Protein AF-A0A5C9BG58-F1 (afdb_monomer)

Mean predicted aligned error: 6.6 Å

Radius of gyration: 13.09 Å; Cα contacts (8 Å, |Δi|>4): 116; chains: 1; bounding box: 41×21×32 Å

Solvent-accessible surface area (backbone atoms only — not comparable to full-atom values): 4425 Å² total; per-residue (Å²): 125,46,80,43,78,56,95,92,38,82,38,43,32,39,80,40,76,65,87,67,49,97,85,46,50,75,34,78,36,59,50,98,85,69,46,77,53,20,33,28,61,51,55,55,60,64,93,81,39,73,74,46,18,35,20,45,24,44,68,42,50,61,76,68,50,62,96,81,71,76,86,129

Nearest PDB structures (foldseek):
  2r3u-assembly1_A  TM=7.763E-01  e=3.799E-03  Escherichia coli
  2z9i-assembly1_C  TM=7.638E-01  e=2.550E-02  Mycobacterium tuberculosis
  1y8t-assembly1_C  TM=7.740E-01  e=2.907E-02  Mycobacterium tuberculosis H37Rv
  5ilb-assembly1_A  TM=8.563E-01  e=9.477E-02  Arabidopsis thalia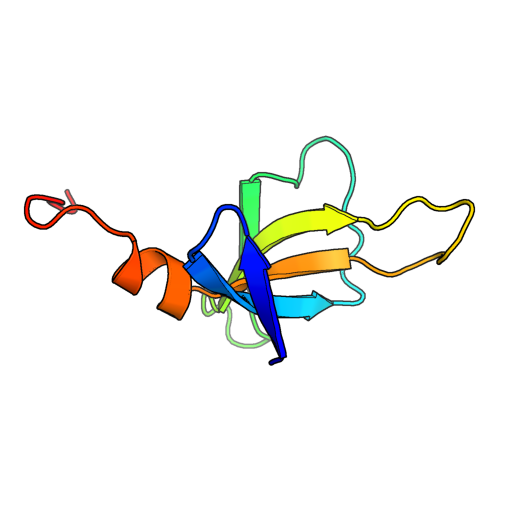na
  2z9i-assembly1_A  TM=7.456E-01  e=7.783E-02  Mycobacterium tuberculosis

Foldseek 3Di:
DDFDDDPNDTFDKDWDLPDDDPPQAQPFDADPV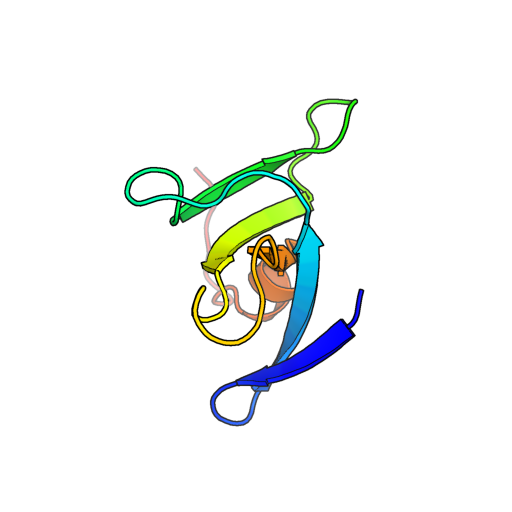RDGFFGWHDADDCVVDNRTTMTTGPVRVVVVDDPPDDDD

Sequence (72 aa):
MRLNDFNGRAMKIIQTSAAINSGNSGGGLYDKAGRLIGINTWTKDKRFAEGLSFAITFTTLLELAPADLELK

Secondary structure (DSSP, 8-state):
-EEEEETTEEEEEEEE-SPP-TTTTTSEEE-TT--EEEEEEEEPPTTT-TT-EEEEEHHHHHHHS-TT----

Structure (mmCIF, N/CA/C/O backbone):
data_AF-A0A5C9BG58-F1
#
_entry.id   AF-A0A5C9BG58-F1
#
loop_
_atom_site.group_PDB
_atom_site.id
_atom_site.type_symbol
_atom_site.label_atom_id
_atom_site.label_alt_id
_atom_site.label_comp_id
_atom_site.label_asym_id
_atom_site.label_entity_id
_atom_site.label_seq_id
_atom_site.pdbx_PDB_ins_code
_atom_site.Cartn_x
_atom_site.Cartn_y
_atom_site.Cartn_z
_atom_site.occupancy
_atom_site.B_iso_or_equiv
_atom_site.auth_seq_id
_atom_site.auth_comp_id
_atom_site.auth_asym_id
_atom_site.auth_atom_id
_atom_site.pdbx_PDB_model_num
ATOM 1 N N . MET A 1 1 ? 1.843 -12.055 2.446 1.00 61.38 1 MET A N 1
ATOM 2 C CA . MET A 1 1 ? 1.315 -10.928 3.245 1.00 61.38 1 MET A CA 1
ATOM 3 C C . MET A 1 1 ? 1.891 -11.050 4.641 1.00 61.38 1 MET A C 1
ATOM 5 O O . MET A 1 1 ? 1.884 -12.157 5.169 1.00 61.38 1 MET A O 1
ATOM 9 N N . ARG A 1 2 ? 2.472 -9.979 5.187 1.00 71.38 2 ARG A N 1
ATOM 10 C CA . ARG A 1 2 ? 3.137 -10.002 6.501 1.00 71.38 2 ARG A CA 1
ATOM 11 C C . ARG A 1 2 ? 2.456 -9.004 7.438 1.00 71.38 2 ARG A C 1
ATOM 13 O O . ARG A 1 2 ? 2.055 -7.938 6.978 1.00 71.38 2 ARG A O 1
ATOM 20 N N . LEU A 1 3 ? 2.316 -9.371 8.711 1.00 68.00 3 LEU A N 1
ATOM 21 C CA . LEU A 1 3 ? 1.868 -8.477 9.778 1.00 68.00 3 LEU A CA 1
ATOM 22 C C . LEU A 1 3 ? 3.074 -7.731 10.345 1.00 68.00 3 LEU A C 1
ATOM 24 O O . LEU A 1 3 ? 4.042 -8.369 10.762 1.00 68.00 3 LEU A O 1
ATOM 28 N N . ASN A 1 4 ? 2.999 -6.405 10.369 1.00 69.00 4 ASN A N 1
ATOM 29 C CA . ASN A 1 4 ? 3.999 -5.537 10.975 1.00 69.00 4 ASN A CA 1
ATOM 30 C C . ASN A 1 4 ? 3.309 -4.564 11.936 1.00 69.00 4 ASN A C 1
ATOM 32 O O . ASN A 1 4 ? 2.265 -4.010 11.601 1.00 69.00 4 ASN A O 1
ATOM 36 N N . ASP A 1 5 ? 3.903 -4.335 13.102 1.00 71.00 5 ASP A N 1
ATOM 37 C CA . ASP A 1 5 ? 3.438 -3.308 14.033 1.00 71.00 5 ASP A CA 1
ATOM 38 C C . ASP A 1 5 ? 3.935 -1.931 13.575 1.00 71.00 5 ASP A C 1
ATOM 40 O O . ASP A 1 5 ? 5.136 -1.723 13.380 1.00 71.00 5 ASP A O 1
ATOM 44 N N . PHE A 1 6 ? 3.003 -1.009 13.361 1.00 66.44 6 PHE A N 1
ATOM 45 C CA . PHE A 1 6 ? 3.274 0.391 13.071 1.00 66.44 6 PHE A CA 1
ATOM 46 C C . PHE A 1 6 ? 2.454 1.253 14.031 1.00 66.44 6 PHE A C 1
ATOM 48 O O . PHE A 1 6 ? 1.227 1.285 13.949 1.00 66.44 6 PHE A O 1
ATOM 55 N N . ASN A 1 7 ? 3.132 1.970 14.933 1.00 63.75 7 ASN A N 1
ATOM 56 C CA . ASN A 1 7 ? 2.509 2.822 15.955 1.00 63.75 7 ASN A CA 1
ATOM 57 C C . ASN A 1 7 ? 1.443 2.103 16.814 1.00 63.75 7 ASN A C 1
ATOM 59 O O . ASN A 1 7 ? 0.405 2.685 17.127 1.00 63.75 7 ASN A O 1
ATOM 63 N N . GLY A 1 8 ? 1.679 0.841 17.195 1.00 70.81 8 GLY A N 1
ATOM 64 C CA . GLY A 1 8 ? 0.771 0.067 18.051 1.00 70.81 8 GLY A CA 1
ATOM 65 C C . GLY A 1 8 ? -0.422 -0.535 17.306 1.00 70.81 8 GLY A C 1
ATOM 66 O O . GLY A 1 8 ? -1.378 -0.991 17.935 1.00 70.81 8 GLY A O 1
ATOM 67 N N . ARG A 1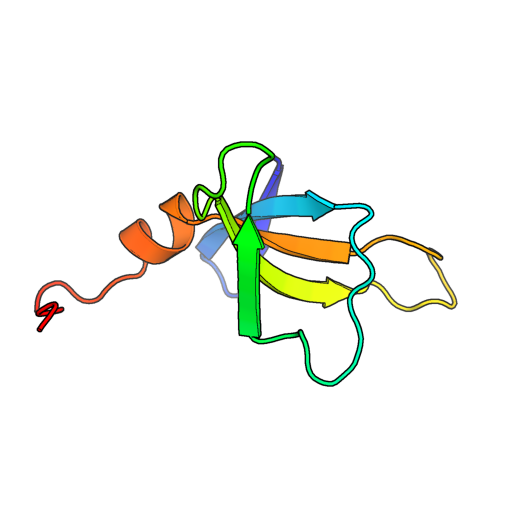 9 ? -0.397 -0.528 15.968 1.00 72.44 9 ARG A N 1
ATOM 68 C CA . ARG A 1 9 ? -1.400 -1.170 15.115 1.00 72.44 9 ARG A CA 1
ATOM 69 C C . ARG A 1 9 ? -0.732 -2.208 14.228 1.00 72.44 9 ARG A C 1
ATOM 71 O O . ARG A 1 9 ? 0.193 -1.909 13.474 1.00 72.44 9 ARG A O 1
ATOM 78 N N . ALA A 1 10 ? -1.253 -3.430 14.277 1.00 80.00 10 ALA A N 1
ATOM 79 C CA . ALA A 1 10 ? -0.858 -4.484 13.358 1.00 80.00 10 ALA A CA 1
ATOM 80 C C . ALA A 1 10 ? -1.370 -4.149 11.949 1.00 80.00 10 ALA A C 1
ATOM 82 O O . ALA A 1 10 ? -2.561 -4.249 11.665 1.00 80.00 10 ALA A O 1
ATOM 83 N N . MET A 1 11 ? -0.462 -3.759 11.061 1.00 84.06 11 MET A N 1
ATOM 84 C CA . MET A 1 11 ? -0.752 -3.504 9.657 1.00 84.06 11 MET A CA 1
ATOM 85 C C . MET A 1 11 ? -0.3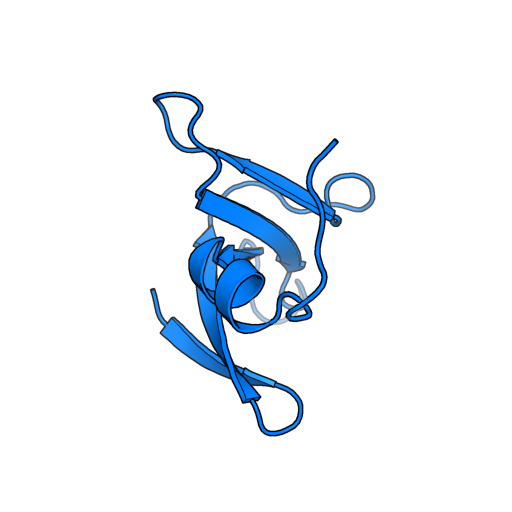33 -4.694 8.805 1.00 84.06 11 MET A C 1
ATOM 87 O O . MET A 1 11 ? 0.750 -5.265 8.972 1.00 84.06 11 MET A O 1
ATOM 91 N N . LYS A 1 12 ? -1.175 -5.051 7.837 1.00 89.56 12 LYS A N 1
ATOM 92 C CA . LYS A 1 12 ? -0.834 -6.040 6.822 1.00 89.56 12 LYS A CA 1
ATOM 93 C C . LYS A 1 12 ? -0.200 -5.326 5.634 1.00 89.56 12 LYS A C 1
ATOM 95 O O . LYS A 1 12 ? -0.793 -4.410 5.058 1.00 89.56 12 LYS A O 1
ATOM 100 N N . ILE A 1 13 ? 0.983 -5.789 5.241 1.00 89.06 13 ILE A N 1
ATOM 101 C CA . ILE A 1 13 ? 1.747 -5.223 4.126 1.00 89.06 13 ILE A CA 1
ATOM 102 C C . ILE A 1 13 ? 2.031 -6.254 3.029 1.00 89.06 13 ILE A C 1
ATOM 104 O O . ILE A 1 13 ? 2.116 -7.470 3.268 1.00 89.06 13 ILE A O 1
ATOM 108 N N . ILE A 1 14 ? 2.204 -5.738 1.815 1.00 89.94 14 ILE A N 1
ATOM 109 C CA . ILE A 1 14 ? 2.659 -6.457 0.628 1.00 89.94 14 ILE A CA 1
ATOM 110 C C . ILE A 1 14 ? 4.084 -6.008 0.347 1.00 89.94 14 ILE A C 1
ATOM 112 O O . ILE A 1 14 ? 4.341 -4.820 0.182 1.00 89.94 14 ILE A O 1
ATOM 116 N N . GLN A 1 15 ? 5.003 -6.963 0.273 1.00 89.00 15 GLN A N 1
ATOM 117 C CA . GLN A 1 15 ? 6.306 -6.729 -0.329 1.00 89.00 15 GLN A CA 1
ATOM 118 C C . GLN A 1 15 ? 6.162 -6.912 -1.838 1.00 89.00 15 GLN A C 1
ATOM 120 O O . GLN A 1 15 ? 5.605 -7.915 -2.287 1.00 89.00 15 GLN A O 1
ATOM 125 N N . THR A 1 16 ? 6.648 -5.952 -2.609 1.00 83.50 16 THR A N 1
ATOM 126 C CA . THR A 1 16 ? 6.552 -5.949 -4.066 1.00 83.50 16 THR A CA 1
ATOM 127 C C . THR A 1 16 ? 7.910 -5.653 -4.688 1.00 83.50 16 THR A C 1
ATOM 129 O O . THR A 1 16 ? 8.755 -4.997 -4.079 1.00 83.50 16 THR A O 1
ATOM 132 N N . SER A 1 17 ? 8.116 -6.155 -5.903 1.00 79.94 17 SER A N 1
ATOM 133 C CA . SER A 1 17 ? 9.231 -5.775 -6.772 1.00 79.94 17 SER A CA 1
ATOM 134 C C . SER A 1 17 ? 8.874 -4.607 -7.695 1.00 79.94 17 SER A C 1
ATOM 136 O O . SER A 1 17 ? 9.723 -4.158 -8.463 1.00 79.94 17 SER A O 1
ATOM 138 N N . ALA A 1 18 ? 7.632 -4.105 -7.634 1.00 77.81 18 ALA A N 1
ATOM 139 C CA . ALA A 1 18 ? 7.265 -2.861 -8.293 1.00 77.81 18 ALA A CA 1
ATOM 140 C C . ALA A 1 18 ? 8.178 -1.747 -7.772 1.00 77.81 18 ALA A C 1
ATOM 142 O O . ALA A 1 18 ? 8.291 -1.549 -6.561 1.00 77.81 18 ALA A O 1
ATOM 143 N N . ALA A 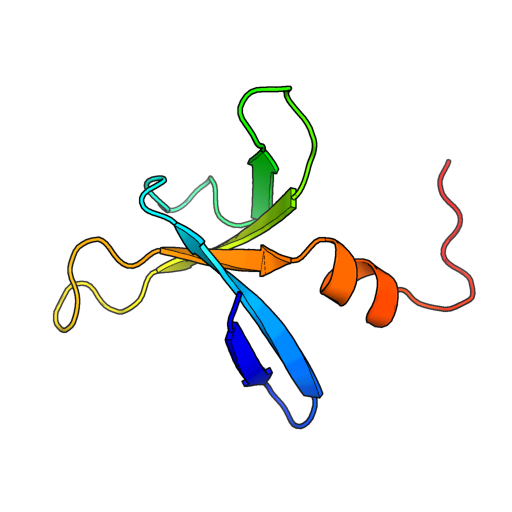1 19 ? 8.849 -1.048 -8.685 1.00 77.38 19 ALA A N 1
ATOM 144 C CA . ALA A 1 19 ? 9.754 0.028 -8.320 1.00 77.38 19 ALA A CA 1
ATOM 145 C C . ALA A 1 19 ? 8.972 1.116 -7.576 1.00 77.38 19 ALA A C 1
ATOM 147 O O . ALA A 1 19 ? 8.080 1.717 -8.166 1.00 77.38 19 ALA A O 1
ATOM 148 N N . ILE A 1 20 ? 9.300 1.377 -6.308 1.00 73.50 20 ILE A N 1
ATOM 149 C CA . ILE A 1 20 ? 8.786 2.535 -5.572 1.00 73.50 20 ILE A CA 1
ATOM 150 C C . ILE A 1 20 ? 9.820 3.656 -5.639 1.00 73.50 20 ILE A C 1
ATOM 152 O O . ILE A 1 20 ? 10.972 3.499 -5.226 1.00 73.50 20 ILE A O 1
ATOM 156 N N . ASN A 1 21 ? 9.406 4.791 -6.184 1.00 75.31 21 ASN A N 1
ATOM 157 C CA . ASN A 1 21 ? 10.200 6.003 -6.317 1.00 75.31 21 ASN A CA 1
ATOM 158 C C . ASN A 1 21 ? 9.365 7.225 -5.914 1.00 75.31 21 ASN A C 1
ATOM 160 O O . ASN A 1 21 ? 8.144 7.155 -5.762 1.00 75.31 21 ASN A O 1
ATOM 164 N N . SER A 1 22 ? 10.041 8.355 -5.692 1.00 65.62 22 SER A N 1
ATOM 165 C CA . SER A 1 22 ? 9.344 9.607 -5.396 1.00 65.62 22 SER A CA 1
ATOM 166 C C . SER A 1 22 ? 8.362 9.908 -6.531 1.00 65.62 22 SER A C 1
ATOM 168 O O . SER A 1 22 ? 8.769 9.959 -7.691 1.00 65.62 22 SER A O 1
ATOM 170 N N . GLY A 1 23 ? 7.077 10.039 -6.202 1.00 71.06 23 GLY A N 1
ATOM 171 C CA . GLY A 1 23 ? 5.997 10.258 -7.167 1.00 71.06 23 GLY A CA 1
ATOM 172 C C . GLY A 1 23 ? 5.018 9.092 -7.334 1.00 71.06 23 GLY A C 1
ATOM 173 O O . GLY A 1 23 ? 3.887 9.343 -7.736 1.00 71.06 23 GLY A O 1
ATOM 174 N N . ASN A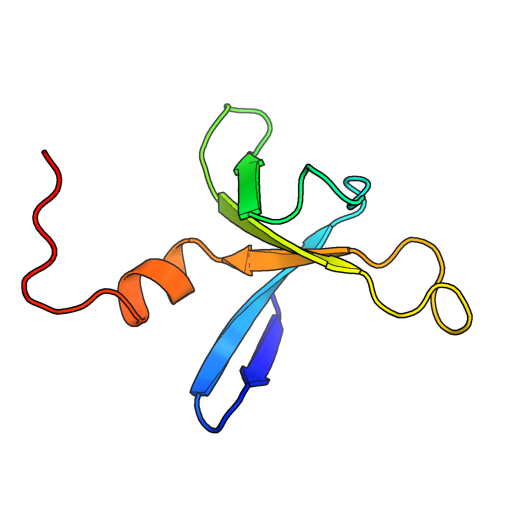 1 24 ? 5.384 7.851 -6.984 1.00 79.88 24 ASN A N 1
ATOM 175 C CA . ASN A 1 24 ? 4.419 6.739 -6.949 1.00 79.88 24 ASN A CA 1
ATOM 176 C C . ASN A 1 24 ? 4.077 6.243 -5.534 1.00 79.88 24 ASN A C 1
ATOM 178 O O . A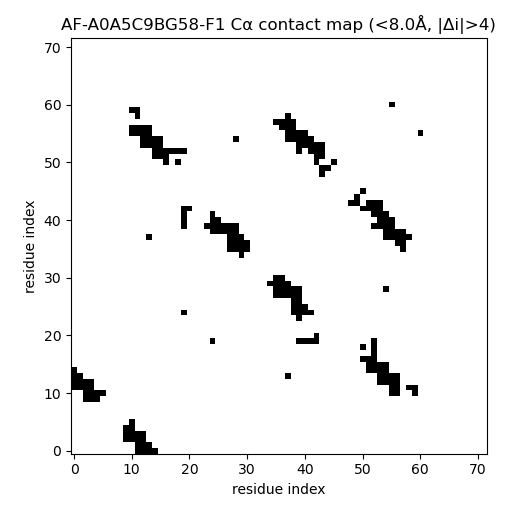SN A 1 24 ? 3.106 5.500 -5.371 1.00 79.88 24 ASN A O 1
ATOM 182 N N . SER A 1 25 ? 4.818 6.692 -4.513 1.00 81.12 25 SER A N 1
ATOM 183 C CA . SER A 1 25 ? 4.377 6.650 -3.115 1.00 81.12 25 SER A CA 1
ATOM 184 C C . SER A 1 25 ? 3.039 7.383 -2.977 1.00 81.12 25 SER A C 1
ATOM 186 O O . SER A 1 25 ? 2.917 8.538 -3.377 1.00 81.12 25 SER A O 1
ATOM 188 N N . GLY A 1 26 ? 2.034 6.700 -2.432 1.00 84.25 26 GLY A N 1
ATOM 189 C CA . GLY A 1 26 ? 0.638 7.145 -2.376 1.00 84.25 26 GLY A CA 1
ATOM 190 C C . GLY A 1 26 ? -0.239 6.616 -3.518 1.00 84.25 26 GLY A C 1
ATOM 191 O O . GLY A 1 26 ? -1.461 6.663 -3.412 1.00 84.25 26 GLY A O 1
ATOM 192 N N . GLY A 1 27 ? 0.354 6.066 -4.582 1.00 90.25 27 GLY A N 1
ATOM 193 C CA . GLY A 1 27 ? -0.370 5.446 -5.693 1.00 90.25 27 GLY A CA 1
ATOM 194 C C . GLY A 1 27 ? -0.839 4.016 -5.401 1.00 90.25 27 GLY A C 1
ATOM 195 O O . GLY A 1 27 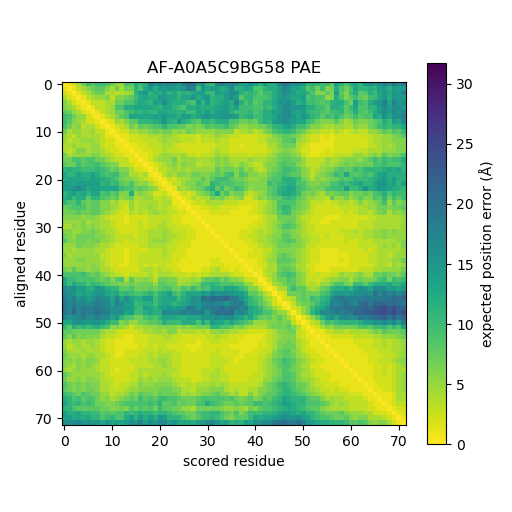? -0.342 3.342 -4.497 1.00 90.25 27 GLY A O 1
ATOM 196 N N . GLY A 1 28 ? -1.787 3.531 -6.204 1.00 92.31 28 GLY A N 1
ATOM 197 C CA . GLY A 1 28 ? -2.314 2.172 -6.089 1.00 92.31 28 GLY A CA 1
ATOM 198 C C . GLY A 1 28 ? -1.339 1.092 -6.561 1.00 92.31 28 GLY A C 1
ATOM 199 O O . GLY A 1 28 ? -0.666 1.236 -7.583 1.00 92.31 28 GLY A O 1
ATOM 200 N N . LEU A 1 29 ? -1.299 -0.016 -5.825 1.00 92.38 29 LEU A N 1
ATOM 201 C CA . LEU A 1 29 ? -0.729 -1.282 -6.265 1.00 92.38 29 LEU A CA 1
ATOM 202 C C . LEU A 1 29 ? -1.860 -2.145 -6.822 1.00 92.38 29 LEU A C 1
ATOM 204 O O . LEU A 1 29 ? -2.824 -2.429 -6.109 1.00 92.38 29 LEU A O 1
ATOM 208 N N . TYR A 1 30 ? -1.716 -2.587 -8.068 1.00 93.06 30 TYR A N 1
ATOM 209 C CA . TYR A 1 30 ? -2.738 -3.350 -8.778 1.00 93.06 30 TYR A CA 1
ATOM 210 C C . TYR A 1 30 ? -2.229 -4.738 -9.152 1.00 93.06 30 TYR A C 1
ATOM 212 O O . TYR A 1 30 ? -1.045 -4.919 -9.448 1.00 93.06 30 TYR A O 1
ATOM 220 N N . ASP A 1 31 ? -3.120 -5.724 -9.143 1.00 92.19 31 ASP A N 1
ATOM 221 C CA . ASP A 1 31 ? -2.812 -7.031 -9.716 1.00 92.19 31 ASP A CA 1
ATOM 222 C C . ASP A 1 31 ? -2.961 -7.040 -11.248 1.00 92.19 31 ASP A C 1
ATOM 224 O O . ASP A 1 31 ? -3.337 -6.050 -11.876 1.00 92.19 31 ASP A O 1
ATOM 228 N N . LYS A 1 32 ? -2.671 -8.187 -11.873 1.00 92.75 32 LYS A N 1
ATOM 229 C CA . LYS A 1 32 ? -2.742 -8.350 -13.336 1.00 92.75 32 LYS A CA 1
ATOM 230 C C . LYS A 1 32 ? -4.147 -8.161 -13.919 1.00 92.75 32 LYS A C 1
ATOM 232 O O . LYS A 1 32 ? -4.261 -7.963 -15.122 1.00 92.75 32 LYS A O 1
ATOM 237 N N . ALA A 1 33 ? -5.191 -8.248 -13.097 1.00 97.00 33 ALA A N 1
ATOM 238 C CA . ALA A 1 33 ? -6.569 -8.002 -13.505 1.00 97.00 33 ALA A CA 1
ATOM 239 C C . ALA A 1 33 ? -6.982 -6.531 -13.296 1.00 97.00 33 ALA A C 1
ATOM 241 O O . ALA A 1 33 ? -8.140 -6.191 -13.517 1.00 97.00 33 ALA A O 1
ATOM 242 N N . GLY A 1 34 ? -6.063 -5.663 -12.857 1.00 94.31 34 GLY A N 1
ATOM 243 C CA . GLY A 1 34 ? -6.337 -4.252 -12.588 1.00 94.31 34 GLY A CA 1
ATOM 244 C C . GLY A 1 34 ? -7.044 -4.000 -11.255 1.00 94.31 34 GLY A C 1
ATOM 245 O O . GLY A 1 34 ? -7.562 -2.907 -11.042 1.00 94.31 34 GLY A O 1
ATOM 246 N N . ARG A 1 35 ? -7.082 -4.978 -10.339 1.00 95.00 35 ARG A N 1
ATOM 247 C CA . ARG A 1 35 ? -7.724 -4.806 -9.025 1.00 95.00 35 ARG A CA 1
ATOM 248 C C . ARG A 1 35 ? -6.763 -4.128 -8.057 1.00 95.00 35 ARG A C 1
ATOM 250 O O . ARG A 1 35 ? -5.613 -4.553 -7.951 1.00 95.00 35 ARG A O 1
ATOM 257 N N . LEU A 1 36 ? -7.233 -3.112 -7.333 1.00 93.00 36 LEU A N 1
ATOM 258 C CA . LEU A 1 36 ? -6.454 -2.444 -6.289 1.00 93.00 36 LEU A CA 1
ATOM 259 C C . LEU A 1 36 ? -6.237 -3.406 -5.111 1.00 93.00 36 LEU A C 1
ATOM 261 O O . LEU A 1 36 ? -7.192 -3.833 -4.468 1.00 93.00 36 LEU A O 1
ATOM 265 N N . ILE A 1 37 ? -4.980 -3.736 -4.820 1.00 94.38 37 ILE A N 1
ATOM 266 C CA . ILE A 1 37 ? -4.602 -4.655 -3.731 1.00 94.38 37 ILE A CA 1
ATOM 267 C C . ILE A 1 37 ? -3.860 -3.955 -2.585 1.00 94.38 37 ILE A C 1
ATOM 269 O O . ILE A 1 37 ? -3.715 -4.521 -1.497 1.00 94.38 37 ILE A O 1
ATOM 273 N N . GLY A 1 38 ? -3.418 -2.714 -2.786 1.00 93.12 38 GLY A N 1
ATOM 274 C CA . GLY A 1 38 ? -2.782 -1.913 -1.747 1.00 93.12 38 GLY A CA 1
ATOM 275 C C . GLY A 1 38 ? -2.370 -0.527 -2.225 1.00 93.12 38 GLY A C 1
ATOM 276 O O . GLY A 1 38 ? -2.620 -0.164 -3.370 1.00 93.12 38 GLY A O 1
ATOM 277 N N . ILE A 1 39 ? -1.718 0.231 -1.349 1.00 92.38 39 ILE A N 1
ATOM 278 C CA . ILE A 1 39 ? -1.174 1.562 -1.639 1.00 92.38 39 ILE A CA 1
ATOM 279 C C . ILE A 1 39 ? 0.335 1.526 -1.447 1.00 92.38 39 ILE A C 1
ATOM 281 O O . ILE A 1 39 ? 0.814 1.175 -0.367 1.00 92.38 39 ILE A O 1
ATOM 285 N N . ASN A 1 40 ? 1.085 1.893 -2.483 1.00 91.12 40 ASN A N 1
ATOM 286 C CA . ASN A 1 40 ? 2.541 1.986 -2.432 1.00 91.12 40 ASN A CA 1
ATOM 287 C C . ASN A 1 40 ? 2.942 3.009 -1.373 1.00 91.12 40 ASN A C 1
ATOM 289 O O . ASN A 1 40 ? 2.445 4.133 -1.382 1.00 91.12 40 ASN A O 1
ATOM 293 N N . THR A 1 41 ? 3.817 2.635 -0.445 1.00 86.75 41 THR A N 1
ATOM 294 C CA . THR A 1 41 ? 4.111 3.498 0.705 1.00 86.75 41 THR A CA 1
ATOM 295 C C . THR A 1 41 ? 5.592 3.839 0.788 1.00 86.75 41 THR A C 1
ATOM 297 O O . THR A 1 41 ? 5.949 5.012 0.672 1.00 86.75 41 THR A O 1
ATOM 300 N N . TRP A 1 42 ? 6.471 2.842 0.929 1.00 83.38 42 TRP A N 1
ATOM 301 C CA . TRP A 1 42 ? 7.906 3.085 1.106 1.00 83.38 42 TRP A CA 1
ATOM 302 C C . TRP A 1 42 ? 8.777 1.976 0.506 1.00 83.38 42 TRP A C 1
ATOM 304 O O . TRP A 1 42 ? 8.340 0.845 0.299 1.00 83.38 42 TRP A O 1
ATOM 314 N N . THR A 1 43 ? 10.048 2.301 0.284 1.00 74.44 43 THR A N 1
ATOM 315 C CA . THR A 1 43 ? 11.132 1.333 0.065 1.00 74.44 43 THR A CA 1
ATOM 316 C C . THR A 1 43 ? 11.970 1.230 1.334 1.00 74.44 43 THR A C 1
ATOM 318 O O . THR A 1 43 ? 12.104 2.215 2.066 1.00 74.44 43 THR A O 1
ATOM 321 N N . LYS A 1 44 ? 12.551 0.060 1.622 1.00 67.69 44 LYS A N 1
ATOM 322 C CA . LYS A 1 44 ? 13.624 0.000 2.629 1.00 67.69 44 LYS A CA 1
ATOM 323 C C . LYS A 1 44 ? 14.841 0.759 2.093 1.00 67.69 44 LYS A C 1
ATOM 325 O O . LYS A 1 44 ? 15.003 0.897 0.880 1.00 67.69 44 LYS A O 1
ATOM 330 N N . ASP A 1 45 ? 15.667 1.270 3.000 1.00 60.12 45 ASP A N 1
ATOM 331 C CA . ASP A 1 45 ? 16.900 1.973 2.655 1.00 60.12 45 ASP A CA 1
ATOM 332 C C . ASP A 1 45 ? 17.757 1.121 1.703 1.00 60.12 45 ASP A C 1
ATOM 334 O O . ASP A 1 45 ? 18.119 -0.019 2.022 1.00 60.12 45 ASP A O 1
ATOM 338 N N . LYS A 1 46 ? 18.076 1.694 0.535 1.00 56.56 46 LYS A N 1
ATOM 339 C CA . LYS A 1 46 ? 18.841 1.044 -0.538 1.00 56.56 46 LYS A CA 1
ATOM 340 C C . LYS A 1 46 ? 20.211 0.552 -0.064 1.00 56.56 46 LYS A C 1
ATOM 342 O O . LYS A 1 46 ? 20.747 -0.378 -0.649 1.00 56.56 46 LYS A O 1
ATOM 347 N N . ARG A 1 47 ? 20.750 1.128 1.018 1.00 55.38 47 ARG A N 1
ATOM 348 C CA . ARG A 1 47 ? 22.021 0.715 1.637 1.00 55.38 47 ARG A CA 1
ATOM 349 C C . ARG A 1 47 ? 21.965 -0.662 2.308 1.00 55.38 47 ARG A C 1
ATOM 351 O O . ARG A 1 47 ? 23.009 -1.264 2.520 1.00 55.38 47 ARG A O 1
ATOM 358 N N . PHE A 1 48 ? 20.772 -1.149 2.659 1.00 53.25 48 PHE A N 1
ATOM 359 C CA . PHE A 1 48 ? 20.583 -2.393 3.419 1.00 53.25 48 PHE A CA 1
ATOM 360 C C . PHE A 1 48 ? 19.741 -3.440 2.691 1.00 53.25 48 PHE A C 1
ATOM 362 O O . PHE A 1 48 ? 19.820 -4.621 3.024 1.00 53.25 48 PHE A O 1
ATOM 369 N N . ALA A 1 49 ? 18.907 -3.029 1.736 1.00 56.97 49 ALA A N 1
ATOM 370 C CA . ALA A 1 49 ? 18.171 -3.946 0.882 1.00 56.97 49 ALA A CA 1
ATOM 371 C C . ALA A 1 49 ? 17.768 -3.244 -0.417 1.00 56.97 49 ALA A C 1
ATOM 373 O O . ALA A 1 49 ? 16.777 -2.511 -0.464 1.00 56.97 49 ALA A O 1
ATOM 374 N N . GLU A 1 50 ? 18.535 -3.471 -1.477 1.00 60.03 50 GLU A N 1
ATOM 375 C CA . GLU A 1 50 ? 18.139 -3.057 -2.817 1.00 60.03 50 GLU A CA 1
ATOM 376 C C . GLU A 1 50 ? 16.891 -3.837 -3.262 1.00 60.03 50 GLU A C 1
ATOM 378 O O . GLU A 1 50 ? 16.806 -5.053 -3.105 1.00 60.03 50 GLU A O 1
ATOM 383 N N . GLY A 1 51 ? 15.892 -3.128 -3.795 1.00 63.94 51 GLY A N 1
ATOM 384 C CA . GLY A 1 51 ? 14.712 -3.743 -4.412 1.00 63.94 51 GLY A CA 1
ATOM 385 C C . GLY A 1 51 ? 13.576 -4.162 -3.469 1.00 63.94 51 GLY A C 1
ATOM 386 O O . GLY A 1 51 ? 12.626 -4.790 -3.932 1.00 63.94 51 GLY A O 1
ATOM 387 N N . LEU A 1 52 ? 13.612 -3.810 -2.175 1.00 73.38 52 LEU A N 1
ATOM 388 C CA . LEU A 1 52 ? 12.492 -4.061 -1.255 1.00 73.38 52 LEU A CA 1
ATOM 389 C C . LEU A 1 52 ? 11.523 -2.880 -1.181 1.00 73.38 52 LEU A C 1
ATOM 391 O O . LEU A 1 52 ? 11.756 -1.916 -0.449 1.00 73.38 52 LEU A O 1
ATOM 395 N N . SER A 1 53 ? 10.398 -3.016 -1.876 1.00 84.50 53 SER A N 1
ATOM 396 C CA . SER A 1 53 ? 9.290 -2.062 -1.852 1.00 84.50 53 SER A CA 1
ATOM 397 C C . SER A 1 53 ? 8.090 -2.613 -1.084 1.00 84.50 53 SER A C 1
ATOM 399 O O . SER A 1 53 ? 7.821 -3.817 -1.117 1.00 84.50 53 SER A O 1
ATOM 401 N N . PHE A 1 54 ? 7.364 -1.738 -0.387 1.00 87.62 54 PHE A N 1
ATOM 402 C CA . PHE A 1 54 ? 6.228 -2.107 0.452 1.00 87.62 54 PHE A CA 1
ATOM 403 C C . PHE A 1 54 ? 4.979 -1.289 0.134 1.00 87.62 54 PHE A C 1
ATOM 405 O O . PHE A 1 54 ? 5.032 -0.071 -0.059 1.00 87.62 54 PHE A O 1
ATOM 412 N N . ALA A 1 55 ? 3.844 -1.983 0.149 1.00 91.44 55 ALA A N 1
ATOM 413 C CA . ALA A 1 55 ? 2.518 -1.399 0.060 1.00 91.44 55 ALA A CA 1
ATOM 414 C C . ALA A 1 55 ? 1.668 -1.804 1.269 1.00 91.44 55 ALA A C 1
ATOM 416 O O . ALA A 1 55 ? 1.692 -2.965 1.695 1.00 91.44 55 ALA A O 1
ATOM 417 N N . ILE A 1 56 ? 0.890 -0.864 1.802 1.00 91.75 56 ILE A N 1
ATOM 418 C CA . ILE A 1 56 ? -0.155 -1.162 2.789 1.00 91.75 56 ILE A CA 1
ATOM 419 C C . ILE A 1 56 ? -1.302 -1.859 2.058 1.00 91.75 56 ILE A C 1
ATOM 421 O O . ILE A 1 56 ? -1.735 -1.403 1.001 1.00 91.75 56 ILE A O 1
ATOM 425 N N . THR A 1 57 ? -1.778 -2.984 2.589 1.00 93.38 57 THR A N 1
ATOM 426 C CA . THR A 1 57 ? -2.851 -3.756 1.942 1.00 93.38 57 THR A CA 1
ATOM 427 C C . THR A 1 57 ? -4.168 -2.989 1.934 1.00 93.38 57 THR A C 1
ATOM 429 O O . THR A 1 57 ? -4.492 -2.287 2.894 1.00 93.38 57 THR A O 1
ATOM 432 N N . PHE A 1 58 ? -4.978 -3.198 0.894 1.00 92.38 58 PHE A N 1
ATOM 433 C CA . PHE A 1 58 ? -6.327 -2.631 0.827 1.00 92.38 58 PHE A CA 1
ATOM 434 C C . PHE A 1 58 ? -7.179 -3.018 2.049 1.00 92.38 58 PHE A C 1
ATOM 436 O O . PHE A 1 58 ? -7.889 -2.188 2.603 1.00 92.38 58 PHE A O 1
ATOM 443 N N . THR A 1 59 ? -7.026 -4.246 2.552 1.00 91.56 59 THR A N 1
ATOM 444 C CA . THR A 1 59 ? -7.713 -4.701 3.770 1.00 91.56 59 THR A CA 1
ATOM 445 C C . THR A 1 59 ? -7.340 -3.890 5.008 1.00 91.56 59 THR A C 1
ATOM 447 O O . THR A 1 59 ? -8.220 -3.543 5.782 1.00 91.56 59 THR A O 1
ATOM 450 N N . THR A 1 60 ? -6.060 -3.544 5.189 1.00 90.81 60 THR A N 1
ATOM 451 C CA . THR A 1 60 ? -5.647 -2.699 6.320 1.00 90.81 60 THR A CA 1
ATOM 452 C C . THR A 1 60 ? -6.189 -1.282 6.185 1.00 90.81 60 THR A C 1
ATOM 454 O O . THR A 1 60 ? -6.528 -0.670 7.188 1.00 90.81 60 THR A O 1
ATOM 457 N N . LEU A 1 61 ? -6.328 -0.762 4.964 1.00 89.25 61 LEU A N 1
ATOM 458 C CA . LEU A 1 61 ? -6.943 0.550 4.757 1.00 89.25 61 LEU A CA 1
ATOM 459 C C . LEU A 1 61 ? -8.423 0.552 5.143 1.00 89.25 61 LEU A C 1
ATOM 461 O O . LEU A 1 61 ? -8.863 1.497 5.784 1.00 89.25 61 LEU A O 1
ATOM 465 N N . LEU A 1 62 ? -9.164 -0.515 4.826 1.00 89.31 62 LEU A N 1
ATOM 466 C CA . LEU A 1 62 ? -10.554 -0.670 5.270 1.00 89.31 62 LEU A CA 1
ATOM 467 C C . LEU A 1 62 ? -10.668 -0.795 6.795 1.00 89.31 62 LEU A C 1
ATOM 469 O O . LEU A 1 62 ? -11.559 -0.202 7.386 1.00 89.31 62 LEU A O 1
ATOM 473 N N . GLU A 1 63 ? -9.754 -1.526 7.439 1.00 88.88 63 GLU A N 1
ATOM 474 C CA . GLU A 1 63 ? -9.702 -1.646 8.907 1.00 88.88 63 GLU A CA 1
ATOM 475 C C . GLU A 1 63 ? -9.389 -0.299 9.595 1.00 88.88 63 GLU A C 1
ATOM 477 O O . GLU A 1 63 ? -9.766 -0.087 10.746 1.00 88.88 63 GLU A O 1
ATOM 482 N N . LEU A 1 64 ? -8.686 0.607 8.905 1.00 86.38 64 LEU A N 1
ATOM 483 C CA . LEU A 1 64 ? -8.328 1.943 9.392 1.00 86.38 64 LEU A CA 1
ATOM 484 C C . LEU A 1 64 ? -9.320 3.036 8.978 1.00 86.38 64 LEU A C 1
ATOM 486 O O . LEU A 1 64 ? -9.196 4.164 9.461 1.00 86.38 64 LEU A O 1
ATOM 490 N N . ALA A 1 65 ? -10.250 2.733 8.072 1.00 88.06 65 ALA A N 1
ATOM 491 C CA . ALA A 1 65 ? -11.214 3.700 7.579 1.00 88.06 65 ALA A CA 1
ATOM 492 C C . ALA A 1 65 ? -12.087 4.200 8.741 1.00 88.06 65 ALA A C 1
ATOM 494 O O . ALA A 1 65 ? -12.530 3.399 9.570 1.00 88.06 65 ALA A O 1
ATOM 495 N N . PRO A 1 66 ? -12.332 5.516 8.834 1.00 88.75 66 PRO A N 1
ATOM 496 C CA . PRO A 1 66 ? -13.237 6.035 9.842 1.00 88.75 66 PRO A CA 1
ATOM 497 C C . PRO A 1 66 ? -14.664 5.545 9.552 1.00 88.75 66 PRO A C 1
ATOM 499 O O . PRO A 1 66 ? -15.032 5.295 8.403 1.00 88.75 66 PRO A O 1
ATOM 502 N N . ALA A 1 67 ? -15.457 5.355 10.609 1.00 87.38 67 ALA A N 1
ATOM 503 C CA . ALA A 1 67 ? -16.779 4.728 10.512 1.00 87.38 67 ALA A CA 1
ATOM 504 C C . ALA A 1 67 ? -17.782 5.536 9.666 1.00 87.38 67 ALA A C 1
ATOM 506 O O . ALA A 1 67 ? -18.770 4.984 9.193 1.00 87.38 67 ALA A O 1
ATOM 507 N N . ASP A 1 68 ? -17.520 6.828 9.484 1.00 90.50 68 ASP A N 1
ATOM 508 C CA . ASP A 1 68 ? -18.301 7.794 8.713 1.00 90.50 68 ASP A CA 1
ATOM 509 C C . ASP A 1 68 ? -17.733 8.043 7.304 1.00 90.50 68 ASP A C 1
ATOM 511 O O . ASP A 1 68 ? -18.114 9.010 6.646 1.00 90.50 68 ASP A O 1
ATOM 515 N N . LEU A 1 69 ? -16.816 7.197 6.818 1.00 88.12 69 LEU A N 1
ATOM 516 C CA . LEU A 1 69 ? -16.281 7.331 5.467 1.00 88.12 69 LEU A CA 1
ATOM 517 C C . LEU A 1 69 ? -17.381 7.116 4.415 1.00 88.12 69 LEU A C 1
ATOM 519 O O . LEU A 1 69 ? -17.758 5.985 4.109 1.00 88.12 69 LEU A O 1
ATOM 523 N N . GLU A 1 70 ? -17.833 8.206 3.801 1.00 86.56 70 GLU A N 1
ATOM 524 C CA . GLU A 1 70 ? -18.717 8.176 2.637 1.00 86.56 70 GLU A CA 1
ATOM 525 C C . GLU A 1 70 ? -17.906 8.199 1.338 1.00 86.56 70 GLU A C 1
ATOM 527 O O . GLU A 1 70 ? -17.121 9.115 1.074 1.00 86.56 70 GLU A O 1
ATOM 532 N N . LEU A 1 71 ? -18.113 7.183 0.500 1.00 77.31 71 LEU A N 1
ATOM 533 C CA . LEU A 1 71 ? -17.601 7.170 -0.866 1.00 77.31 71 LEU A CA 1
ATOM 534 C C . LEU A 1 71 ? -18.613 7.892 -1.758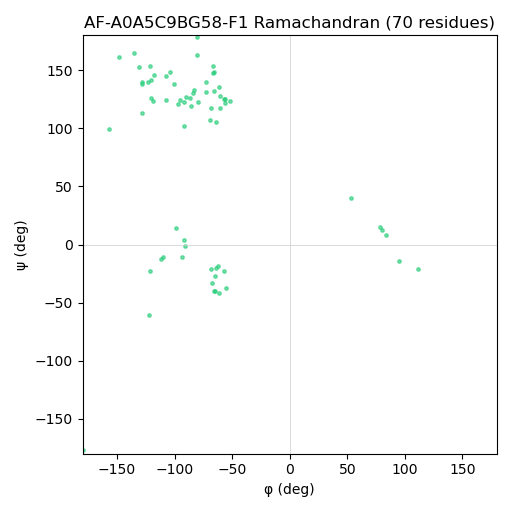 1.00 77.31 71 LEU A C 1
ATOM 536 O O . LEU A 1 71 ? -19.772 7.488 -1.827 1.00 77.31 71 LEU A O 1
ATOM 540 N N . LYS A 1 72 ? -18.168 8.976 -2.395 1.00 72.31 72 LYS A N 1
ATOM 541 C CA . LYS A 1 72 ? -18.954 9.722 -3.384 1.00 72.31 72 LYS A CA 1
ATOM 542 C C . LYS A 1 72 ? -18.948 9.035 -4.742 1.00 72.31 72 LYS A C 1
ATOM 544 O O . LYS A 1 72 ? -17.899 8.447 -5.089 1.00 72.31 72 LYS A O 1
#

pLDDT: mean 81.06, std 11.73, range [53.25, 97.0]